Protein AF-A0A8T4J1K3-F1 (afdb_monomer_lite)

Secondary structure (DSSP, 8-state):
-----------SSS-TTSPPTT-TTSS-EEEEE-TTS-EEEEETTSPPPTTPEEEEEEE-HHHHHHHHHHT-

Radius of gyration: 12.68 Å; chains: 1; bounding box: 31×28×29 Å

Foldseek 3Di:
DDDDDDDPPDDDDCPLLHQDPPCQFDLFWFWKAAPVGDIDIGGPVDDDDPRIDTDDDSTGSVVNVCVVVVVD

pLDDT: mean 74.95, std 16.91, range [37.38, 90.31]

InterPro domains:
  IPR005153 MbtH-like domain [PF03621] (23-69)
  IPR005153 MbtH-like domain [SM00923] (15-70)
  IPR038020 MbtH-like domain superfamily [SSF160582] (23-70)

Sequence (72 aa):
MTAAYTAFAASSAPAPFEAPEGDPDRESHLVLRAPRGERALWPVFAPVPGGWGTEFGPAAHAACVTHIETSG

Organism: NCBI:txid299421

Structure (mmCIF, N/CA/C/O backbone):
data_AF-A0A8T4J1K3-F1
#
_entry.id   AF-A0A8T4J1K3-F1
#
loop_
_atom_site.group_PDB
_atom_site.id
_atom_site.type_symbol
_atom_site.label_atom_id
_atom_site.label_alt_id
_atom_site.label_comp_id
_atom_site.label_asym_id
_atom_site.label_entity_id
_atom_site.label_seq_id
_atom_site.pdbx_PDB_ins_code
_atom_site.Cartn_x
_atom_site.Cartn_y
_atom_site.Cartn_z
_atom_site.occupancy
_atom_site.B_iso_or_equiv
_atom_site.auth_seq_id
_atom_site.auth_comp_id
_atom_site.auth_asym_id
_atom_site.auth_atom_id
_atom_site.pdbx_PDB_model_num
ATOM 1 N N . MET A 1 1 ? -16.675 -15.072 16.994 1.00 44.03 1 MET A N 1
ATOM 2 C CA . MET A 1 1 ? -15.472 -14.230 17.165 1.00 44.03 1 MET A CA 1
ATOM 3 C C . MET A 1 1 ? -14.356 -14.917 16.394 1.00 44.03 1 MET A C 1
ATOM 5 O O . MET A 1 1 ? -13.796 -15.883 16.885 1.00 44.03 1 MET A O 1
ATOM 9 N N . THR A 1 2 ? -14.150 -14.520 15.142 1.00 38.84 2 THR A N 1
ATOM 10 C CA . THR A 1 2 ? -13.348 -15.238 14.131 1.00 38.84 2 THR A CA 1
ATOM 11 C C . THR A 1 2 ? -12.793 -14.147 13.208 1.00 38.84 2 THR A C 1
ATOM 13 O O . THR A 1 2 ? -13.575 -13.291 12.819 1.00 38.84 2 THR A O 1
ATOM 16 N N . ALA A 1 3 ? -11.517 -14.015 12.856 1.00 37.38 3 ALA A N 1
ATOM 17 C CA . ALA A 1 3 ? -10.318 -14.809 13.073 1.00 37.38 3 ALA A CA 1
ATOM 18 C C . ALA A 1 3 ? -9.118 -13.858 13.265 1.00 37.38 3 ALA A C 1
ATOM 20 O O . ALA A 1 3 ? -9.142 -12.712 12.817 1.00 37.38 3 ALA A O 1
ATOM 21 N N . ALA A 1 4 ? -8.065 -14.356 13.910 1.00 52.00 4 ALA A N 1
ATOM 22 C CA . ALA A 1 4 ? -6.735 -13.768 13.851 1.00 52.00 4 ALA A CA 1
ATOM 23 C C . ALA A 1 4 ? -6.257 -13.725 12.389 1.00 52.00 4 ALA A C 1
ATOM 25 O O . ALA A 1 4 ? -6.261 -14.757 11.722 1.00 52.00 4 ALA A O 1
ATOM 26 N N . TYR A 1 5 ? -5.839 -12.557 11.896 1.00 40.94 5 TYR A N 1
ATOM 27 C CA . TYR A 1 5 ? -5.082 -12.454 10.647 1.00 40.94 5 TYR A CA 1
ATOM 28 C C . TYR A 1 5 ? -3.669 -11.990 10.983 1.00 40.94 5 TYR A C 1
ATOM 30 O O . TYR A 1 5 ? -3.348 -10.804 11.023 1.00 40.94 5 TYR A O 1
ATOM 38 N N . THR A 1 6 ? -2.846 -12.970 11.335 1.00 50.00 6 THR A N 1
ATOM 39 C CA . THR A 1 6 ? -1.400 -12.841 11.451 1.00 50.00 6 THR A CA 1
ATOM 40 C C . THR A 1 6 ? -0.824 -12.581 10.065 1.00 50.00 6 THR A C 1
ATOM 42 O O . THR A 1 6 ? -0.977 -13.429 9.195 1.00 50.00 6 THR A O 1
ATOM 45 N N . ALA A 1 7 ? -0.142 -11.449 9.883 1.00 43.44 7 ALA A N 1
ATOM 46 C CA . ALA A 1 7 ? 1.077 -11.342 9.074 1.00 43.44 7 ALA A CA 1
ATOM 47 C C . ALA A 1 7 ? 1.647 -9.914 9.161 1.00 43.44 7 ALA A C 1
ATOM 49 O O . ALA A 1 7 ? 1.670 -9.172 8.187 1.00 43.44 7 ALA A O 1
ATOM 50 N N . PHE A 1 8 ? 2.165 -9.542 10.333 1.00 45.97 8 PHE A N 1
ATOM 51 C CA . PHE A 1 8 ? 3.299 -8.616 10.407 1.00 45.97 8 PHE A CA 1
ATOM 52 C C . PHE A 1 8 ? 4.538 -9.434 9.993 1.00 45.97 8 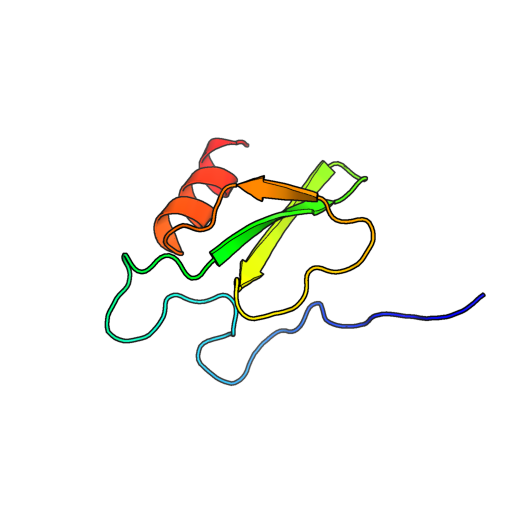PHE A C 1
ATOM 54 O O . PHE A 1 8 ? 5.291 -9.917 10.835 1.00 45.97 8 PHE A O 1
ATOM 61 N N . ALA A 1 9 ? 4.620 -9.808 8.713 1.00 43.81 9 ALA A N 1
ATOM 62 C CA . ALA A 1 9 ? 5.559 -10.822 8.246 1.00 43.81 9 ALA A CA 1
ATOM 63 C C . ALA A 1 9 ? 6.932 -10.198 7.981 1.00 43.81 9 ALA A C 1
ATOM 65 O O . ALA A 1 9 ? 7.166 -9.579 6.946 1.00 43.81 9 ALA A O 1
ATOM 66 N N . ALA A 1 10 ? 7.835 -10.402 8.936 1.00 44.69 10 ALA A N 1
ATOM 67 C CA . ALA A 1 10 ? 9.269 -10.289 8.740 1.00 44.69 10 ALA A CA 1
ATOM 68 C C . ALA A 1 10 ? 9.809 -11.463 7.885 1.00 44.69 10 ALA A C 1
ATOM 70 O O . ALA A 1 10 ? 9.481 -12.616 8.154 1.00 44.69 10 ALA A O 1
ATOM 71 N N . SER A 1 11 ? 10.669 -11.121 6.913 1.00 50.12 11 SER A N 1
ATOM 72 C CA . SER A 1 11 ? 11.804 -11.867 6.320 1.00 50.12 11 SER A CA 1
ATOM 73 C C . SER A 1 11 ? 11.632 -13.275 5.708 1.00 50.12 11 SER A C 1
ATOM 75 O O . SER A 1 11 ? 11.437 -14.243 6.434 1.00 50.12 11 SER A O 1
ATOM 77 N N . SER A 1 12 ? 11.898 -13.407 4.389 1.00 37.66 12 SER A N 1
ATOM 78 C CA . SER A 1 12 ? 12.915 -14.305 3.757 1.00 37.66 12 SER A CA 1
ATOM 79 C C . SER A 1 12 ? 12.667 -14.493 2.233 1.00 37.66 12 SER A C 1
ATOM 81 O O . SER A 1 12 ? 12.157 -15.510 1.776 1.00 37.66 12 SER A O 1
ATOM 83 N N . ALA A 1 13 ? 12.954 -13.430 1.481 1.00 41.50 13 ALA A N 1
ATOM 84 C CA . ALA A 1 13 ? 13.006 -13.147 0.025 1.00 41.50 13 ALA A CA 1
ATOM 85 C C . ALA A 1 13 ? 13.215 -11.601 -0.041 1.00 41.50 13 ALA A C 1
ATOM 87 O O . ALA A 1 13 ? 13.098 -11.005 1.041 1.00 41.50 13 ALA A O 1
ATOM 88 N N . PRO A 1 14 ? 13.488 -10.886 -1.165 1.00 50.84 14 PRO A N 1
ATOM 89 C CA . PRO A 1 14 ? 13.181 -9.449 -1.137 1.00 50.84 14 PRO A CA 1
ATOM 90 C C . PRO A 1 14 ? 11.729 -9.358 -0.672 1.00 50.84 14 PRO A C 1
ATOM 92 O O . PRO A 1 14 ? 10.862 -10.063 -1.207 1.00 50.84 14 PRO A O 1
ATOM 95 N N . ALA A 1 15 ? 11.504 -8.687 0.459 1.00 56.75 15 ALA A N 1
ATOM 96 C CA . ALA A 1 15 ? 10.216 -8.792 1.122 1.00 56.75 15 ALA A CA 1
ATOM 97 C C . ALA A 1 15 ? 9.148 -8.341 0.112 1.00 56.75 15 ALA A C 1
ATOM 99 O O . ALA A 1 15 ? 9.425 -7.464 -0.702 1.00 56.75 15 ALA A O 1
ATOM 100 N N . PRO A 1 16 ? 7.918 -8.878 0.131 1.00 63.09 16 PRO A N 1
ATOM 101 C CA . PRO A 1 16 ? 6.861 -8.432 -0.785 1.00 63.09 16 PRO A CA 1
ATOM 102 C C . PRO A 1 16 ? 6.529 -6.930 -0.652 1.00 63.09 16 PRO A C 1
ATOM 104 O O . PRO A 1 16 ? 5.701 -6.417 -1.394 1.00 63.09 16 PRO A O 1
ATOM 107 N N . PHE A 1 17 ? 7.158 -6.255 0.311 1.00 65.50 17 PHE A N 1
ATOM 108 C CA . PHE A 1 17 ? 7.091 -4.838 0.623 1.00 65.50 17 PHE A CA 1
ATOM 109 C C . PHE A 1 17 ? 8.332 -4.060 0.156 1.00 65.50 17 PHE A C 1
ATOM 111 O O . PHE A 1 17 ? 8.487 -2.918 0.556 1.00 65.50 17 PHE A O 1
ATOM 118 N N . GLU A 1 18 ? 9.249 -4.669 -0.593 1.00 69.62 18 GLU A N 1
ATOM 119 C CA . GLU A 1 18 ? 10.492 -4.052 -1.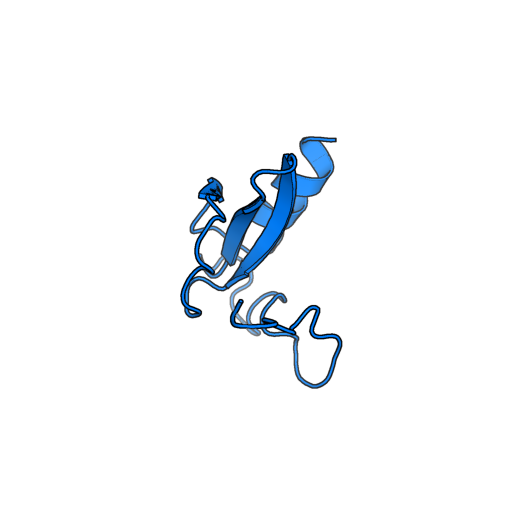057 1.00 69.62 18 GLU A CA 1
ATOM 120 C C . GLU A 1 18 ? 10.426 -3.761 -2.561 1.00 69.62 18 GLU A C 1
ATOM 122 O O . GLU A 1 18 ? 9.631 -4.354 -3.297 1.00 69.62 18 GLU A O 1
ATOM 127 N N . ALA A 1 19 ? 11.238 -2.811 -3.033 1.00 68.75 19 ALA A N 1
ATOM 128 C CA . ALA A 1 19 ? 11.237 -2.420 -4.439 1.00 68.75 19 ALA A CA 1
ATOM 129 C C . ALA A 1 19 ? 11.514 -3.633 -5.354 1.00 68.75 19 ALA A C 1
ATOM 131 O O . ALA A 1 19 ? 12.418 -4.421 -5.063 1.00 68.75 19 ALA A O 1
ATOM 132 N N . PRO A 1 20 ? 10.769 -3.794 -6.465 1.00 70.31 20 PRO A N 1
ATOM 133 C CA . PRO A 1 20 ? 11.010 -4.895 -7.385 1.00 70.31 20 PRO A CA 1
ATOM 134 C C . PRO A 1 20 ? 12.413 -4.785 -7.997 1.00 70.31 20 PRO A C 1
ATOM 136 O O . PRO A 1 20 ? 12.824 -3.714 -8.450 1.00 70.31 20 PRO A O 1
ATOM 139 N N . GLU A 1 21 ? 13.141 -5.903 -8.035 1.00 70.31 21 GLU A N 1
ATOM 140 C CA . GLU A 1 21 ? 14.461 -5.965 -8.666 1.00 70.31 21 GLU A CA 1
ATOM 141 C C . GLU A 1 21 ? 14.349 -5.605 -10.158 1.00 70.31 21 GLU A C 1
ATOM 143 O O . GLU A 1 21 ? 13.622 -6.246 -10.918 1.00 70.31 21 GLU A O 1
ATOM 148 N N . GLY A 1 22 ? 15.062 -4.551 -10.564 1.00 74.56 22 GLY A N 1
ATOM 149 C CA . GLY A 1 22 ? 15.177 -4.095 -11.952 1.00 74.56 22 GLY A CA 1
ATOM 150 C C . GLY A 1 22 ? 14.435 -2.800 -12.286 1.00 74.56 22 GLY A C 1
ATOM 151 O O . GLY A 1 22 ? 14.922 -2.060 -13.135 1.00 74.56 22 GLY A O 1
ATOM 152 N N . ASP A 1 23 ? 13.319 -2.492 -11.617 1.00 80.00 23 ASP A N 1
ATOM 153 C CA . ASP A 1 23 ? 12.479 -1.338 -11.983 1.00 80.00 23 ASP A CA 1
ATOM 154 C C . ASP A 1 23 ? 11.926 -0.615 -10.734 1.00 80.00 23 ASP A C 1
ATOM 156 O O . ASP A 1 23 ? 10.770 -0.808 -10.348 1.00 80.00 23 ASP A O 1
ATOM 160 N N . PRO A 1 24 ? 12.756 0.187 -10.037 1.00 75.69 24 PRO A N 1
ATOM 161 C CA . PRO A 1 24 ? 12.387 0.801 -8.757 1.00 75.69 24 PRO A CA 1
ATOM 162 C C . PRO A 1 24 ? 11.270 1.848 -8.881 1.00 75.69 24 PRO A C 1
ATOM 164 O O . PRO A 1 24 ? 10.563 2.104 -7.904 1.00 75.69 24 PRO A O 1
ATOM 167 N N . ASP A 1 25 ? 11.095 2.423 -10.072 1.00 81.31 25 ASP A N 1
ATOM 168 C CA . ASP A 1 25 ? 10.053 3.401 -10.396 1.00 81.31 25 ASP A CA 1
ATOM 169 C C . ASP A 1 25 ? 8.706 2.745 -10.735 1.00 81.31 25 ASP A C 1
ATOM 171 O O . ASP A 1 25 ? 7.686 3.4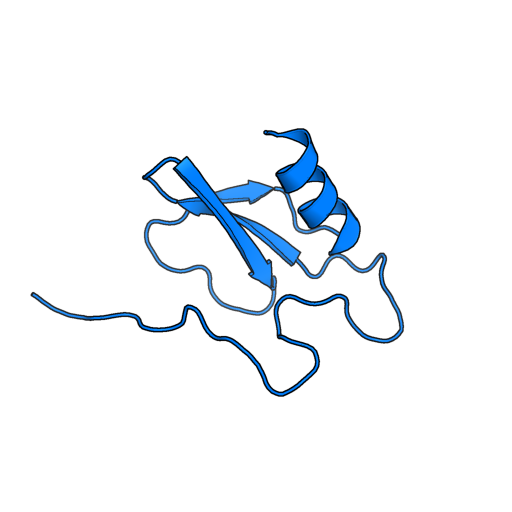28 -10.862 1.00 81.31 25 ASP A O 1
ATOM 175 N N . ARG A 1 26 ? 8.663 1.410 -10.838 1.00 84.62 26 ARG A N 1
ATOM 176 C CA . ARG A 1 26 ? 7.436 0.675 -11.128 1.00 84.62 26 ARG A CA 1
ATOM 177 C C . ARG A 1 26 ? 6.400 0.865 -10.026 1.00 84.62 26 ARG A C 1
ATOM 179 O O . ARG A 1 26 ? 6.632 0.548 -8.855 1.00 84.62 26 ARG A O 1
ATOM 186 N N . GLU A 1 27 ? 5.197 1.230 -10.453 1.00 85.81 27 GLU A N 1
ATOM 187 C CA . GLU A 1 27 ? 3.981 1.318 -9.645 1.00 85.81 27 GLU A CA 1
ATOM 188 C C . GLU A 1 27 ? 3.587 -0.060 -9.084 1.00 85.81 27 GLU A C 1
ATOM 190 O O . GLU A 1 27 ? 2.840 -0.831 -9.688 1.00 85.81 27 GLU A O 1
ATOM 195 N N . SER A 1 28 ? 4.160 -0.417 -7.940 1.00 85.25 28 SER A N 1
ATOM 196 C CA . SER A 1 28 ? 4.085 -1.765 -7.361 1.00 85.25 28 SER A CA 1
ATOM 197 C C . SER A 1 28 ? 3.548 -1.768 -5.932 1.00 85.25 28 SER A C 1
ATOM 199 O O . SER A 1 28 ? 3.201 -2.830 -5.413 1.00 85.25 28 SER A O 1
ATOM 201 N N . HIS A 1 29 ? 3.432 -0.594 -5.310 1.00 88.31 29 HIS A N 1
ATOM 202 C CA . HIS A 1 29 ? 3.091 -0.442 -3.902 1.00 88.31 29 HIS A CA 1
ATOM 203 C C . HIS A 1 29 ? 1.969 0.578 -3.681 1.00 88.31 29 HIS A C 1
ATOM 205 O O . HIS A 1 29 ? 1.699 1.451 -4.506 1.00 88.31 29 HIS A O 1
ATOM 211 N N . LEU A 1 30 ? 1.309 0.432 -2.541 1.00 89.75 30 LEU A N 1
ATOM 212 C CA . LEU A 1 30 ? 0.245 1.257 -1.994 1.00 89.75 30 LEU A CA 1
ATOM 213 C C . LEU A 1 30 ? 0.616 1.601 -0.554 1.00 89.75 30 LEU A C 1
ATOM 215 O O . LEU A 1 30 ? 1.252 0.809 0.142 1.00 89.75 30 LEU A O 1
ATOM 219 N N . VAL A 1 31 ? 0.156 2.747 -0.076 1.00 89.75 31 VAL A N 1
ATOM 220 C CA . VAL A 1 31 ? 0.116 3.049 1.353 1.00 89.75 31 VAL A CA 1
ATOM 221 C C . VAL A 1 31 ? -1.306 2.817 1.819 1.00 89.75 31 VAL A C 1
ATOM 223 O O . VAL A 1 31 ? -2.249 3.453 1.341 1.00 89.75 31 VAL A O 1
ATOM 226 N N . LEU A 1 32 ? -1.463 1.888 2.751 1.00 90.19 32 LEU A N 1
ATOM 227 C CA . LEU A 1 32 ? -2.720 1.653 3.432 1.00 90.19 32 LEU A CA 1
ATOM 228 C C . LEU A 1 32 ? -2.741 2.408 4.755 1.00 90.19 32 LEU A C 1
ATOM 230 O O . LEU A 1 32 ? -1.742 2.459 5.469 1.00 90.19 32 LEU A O 1
ATOM 234 N N . ARG A 1 33 ? -3.912 2.925 5.107 1.00 90.19 33 ARG A N 1
ATOM 235 C CA . ARG A 1 33 ? -4.214 3.543 6.388 1.00 90.19 33 ARG A CA 1
ATOM 236 C C . ARG A 1 33 ? -5.143 2.646 7.192 1.00 90.19 33 ARG A C 1
ATOM 238 O O . ARG A 1 33 ? -6.259 2.329 6.773 1.00 90.19 33 ARG A O 1
ATOM 245 N N . ALA A 1 34 ? -4.680 2.269 8.373 1.00 85.69 34 ALA A N 1
ATOM 246 C CA . ALA A 1 34 ? -5.480 1.603 9.377 1.00 85.69 34 ALA A CA 1
ATOM 247 C C . ALA A 1 34 ? -6.565 2.556 9.901 1.00 85.69 34 ALA A C 1
ATOM 249 O O . ALA A 1 34 ? -6.339 3.765 10.007 1.00 85.69 34 ALA A O 1
ATOM 250 N N . PRO A 1 35 ? -7.702 2.029 10.377 1.00 81.75 35 PRO A N 1
ATOM 251 C CA . PRO A 1 35 ? -8.744 2.844 11.001 1.00 81.75 35 PRO A CA 1
ATOM 252 C C . PRO A 1 35 ? -8.271 3.497 12.312 1.00 81.75 35 PRO A C 1
ATOM 254 O O . PRO A 1 35 ? -8.884 4.444 12.791 1.00 81.75 35 PRO A O 1
ATOM 257 N N . ARG A 1 36 ? -7.161 3.010 12.884 1.00 83.06 36 ARG A N 1
ATOM 258 C CA . ARG A 1 36 ? -6.474 3.597 14.045 1.00 83.06 36 ARG A CA 1
ATOM 259 C C . ARG A 1 36 ? -5.515 4.738 13.678 1.00 83.06 36 ARG A C 1
ATOM 261 O O . ARG A 1 36 ? -4.936 5.339 14.573 1.00 83.06 36 ARG A O 1
ATOM 268 N N . GLY A 1 37 ? -5.336 5.030 12.388 1.00 83.88 37 GLY A N 1
ATOM 269 C CA . GLY A 1 37 ? -4.451 6.082 11.880 1.00 83.88 37 GLY A CA 1
ATOM 270 C C . GLY A 1 37 ? -3.044 5.618 11.493 1.00 83.88 37 GLY A C 1
ATOM 271 O O . GLY A 1 37 ? -2.317 6.394 10.878 1.00 83.88 37 GLY A O 1
ATOM 272 N N . GLU A 1 38 ? -2.673 4.372 11.793 1.00 84.88 38 GLU A N 1
ATOM 273 C CA . GLU A 1 38 ? -1.394 3.774 11.387 1.00 84.88 38 GLU A CA 1
ATOM 274 C C . GLU A 1 38 ? -1.299 3.633 9.861 1.00 84.88 38 GLU A C 1
ATOM 276 O O . GLU A 1 38 ? -2.310 3.414 9.193 1.00 84.88 38 GLU A O 1
ATOM 281 N N . ARG A 1 39 ? -0.089 3.739 9.308 1.00 85.38 39 ARG A N 1
ATOM 282 C CA . ARG A 1 39 ? 0.178 3.564 7.875 1.00 85.38 39 ARG A CA 1
ATOM 283 C C . ARG A 1 39 ? 1.014 2.309 7.655 1.00 85.38 39 ARG A C 1
ATOM 285 O O . ARG A 1 39 ? 1.951 2.067 8.411 1.00 85.38 39 ARG A O 1
ATOM 292 N N . ALA A 1 40 ? 0.693 1.535 6.626 1.00 83.62 40 ALA A N 1
ATOM 293 C CA . ALA A 1 40 ? 1.446 0.347 6.237 1.00 83.62 40 ALA A CA 1
ATOM 294 C C . ALA A 1 40 ? 1.689 0.338 4.729 1.00 83.62 40 ALA A C 1
ATOM 296 O O . ALA A 1 40 ? 0.792 0.645 3.943 1.00 83.62 40 ALA A O 1
ATOM 297 N N . LEU A 1 41 ? 2.902 -0.039 4.333 1.00 86.19 41 LEU A N 1
ATOM 298 C CA . LEU A 1 41 ? 3.222 -0.287 2.937 1.00 86.19 41 LEU A CA 1
ATOM 299 C C . LEU A 1 41 ? 2.585 -1.609 2.496 1.00 86.19 41 LEU A C 1
ATOM 301 O O . LEU A 1 41 ? 2.665 -2.609 3.212 1.00 86.19 41 LEU A O 1
ATOM 305 N N . TRP A 1 42 ? 1.962 -1.621 1.323 1.00 87.00 42 TRP A N 1
ATOM 306 C CA . TRP A 1 42 ? 1.251 -2.784 0.817 1.00 87.00 42 TRP A CA 1
ATOM 307 C C . TRP A 1 42 ? 1.489 -2.992 -0.678 1.00 87.00 42 TRP A C 1
ATOM 309 O O . TRP A 1 42 ? 1.342 -2.047 -1.448 1.00 87.00 42 TRP A O 1
ATOM 319 N N . PRO A 1 43 ? 1.823 -4.204 -1.133 1.00 84.81 43 PRO A N 1
ATOM 320 C CA . PRO A 1 43 ? 1.980 -4.469 -2.556 1.00 84.81 43 PRO A CA 1
ATOM 321 C C . PRO A 1 43 ? 0.640 -4.467 -3.304 1.00 84.81 43 PRO A C 1
ATOM 323 O O . PRO A 1 43 ? -0.345 -5.036 -2.835 1.00 84.81 43 PRO A O 1
ATOM 326 N N . VAL A 1 44 ? 0.618 -3.916 -4.523 1.00 84.81 44 VAL A N 1
ATOM 327 C CA . VAL A 1 44 ? -0.592 -3.858 -5.377 1.00 84.81 44 VAL A CA 1
ATOM 328 C C . VAL A 1 44 ? -1.098 -5.237 -5.810 1.00 84.81 44 VAL A C 1
ATOM 330 O O . VAL A 1 44 ? -2.268 -5.387 -6.149 1.00 84.81 44 VAL A O 1
ATOM 333 N N . PHE A 1 45 ? -0.225 -6.249 -5.825 1.00 81.38 45 PHE A N 1
ATOM 334 C CA . PHE A 1 45 ? -0.582 -7.611 -6.226 1.00 81.38 45 PHE A CA 1
ATOM 335 C C . PHE A 1 45 ? -1.284 -8.401 -5.112 1.00 81.38 45 PHE A C 1
ATOM 337 O O . PHE A 1 45 ? -1.867 -9.450 -5.388 1.00 81.38 45 PHE A O 1
ATOM 344 N N . ALA A 1 46 ? -1.214 -7.936 -3.859 1.00 81.12 46 ALA A N 1
ATOM 345 C CA . ALA A 1 46 ? -1.841 -8.603 -2.727 1.00 81.12 46 ALA A CA 1
ATOM 346 C C . ALA A 1 46 ? -3.209 -7.975 -2.418 1.00 81.12 46 ALA A C 1
ATOM 348 O O . ALA A 1 46 ? -3.334 -6.748 -2.391 1.00 81.12 46 ALA A O 1
ATOM 349 N N . PRO A 1 47 ? -4.240 -8.784 -2.119 1.00 80.25 47 PRO A N 1
ATOM 350 C CA . PRO A 1 47 ? -5.547 -8.257 -1.748 1.00 80.25 47 PRO A CA 1
ATOM 351 C C . PRO A 1 47 ? -5.450 -7.425 -0.463 1.00 80.25 47 PRO A C 1
ATOM 353 O O . PRO A 1 47 ? -4.834 -7.844 0.517 1.00 80.25 47 PRO A O 1
ATOM 356 N N . VAL A 1 48 ? -6.069 -6.243 -0.472 1.00 82.44 48 VAL A N 1
ATOM 357 C CA . VAL A 1 48 ? -6.085 -5.328 0.678 1.00 82.44 48 VAL A CA 1
ATOM 358 C C . VAL A 1 48 ? -6.906 -5.943 1.821 1.00 82.44 48 VAL A C 1
ATOM 360 O O . VAL A 1 48 ? -8.036 -6.386 1.588 1.00 82.44 48 VAL A O 1
ATOM 363 N N . PRO A 1 49 ? -6.382 -5.979 3.060 1.00 78.88 49 PRO A N 1
ATOM 364 C CA . PRO A 1 49 ? -7.116 -6.503 4.202 1.00 78.88 49 PRO A CA 1
ATOM 365 C C . PRO A 1 49 ? -8.340 -5.637 4.526 1.00 78.88 49 PRO A C 1
ATOM 367 O O . PRO A 1 49 ? -8.290 -4.406 4.511 1.00 78.88 49 PRO A O 1
ATOM 370 N N . GLY A 1 50 ? -9.454 -6.290 4.865 1.00 81.88 50 GLY A N 1
ATOM 371 C CA . GLY A 1 50 ? -10.699 -5.607 5.213 1.00 81.88 50 GLY A CA 1
ATOM 372 C C . GLY A 1 50 ? -10.527 -4.654 6.399 1.00 81.88 50 GLY A C 1
ATOM 373 O O . GLY A 1 50 ? -9.948 -5.014 7.423 1.00 81.88 50 GLY A O 1
ATOM 374 N N . GLY A 1 51 ? -11.045 -3.434 6.259 1.00 82.75 51 GLY A N 1
ATOM 375 C CA . GLY A 1 51 ? -10.957 -2.384 7.277 1.00 82.75 51 GLY A CA 1
ATOM 376 C C . GLY A 1 51 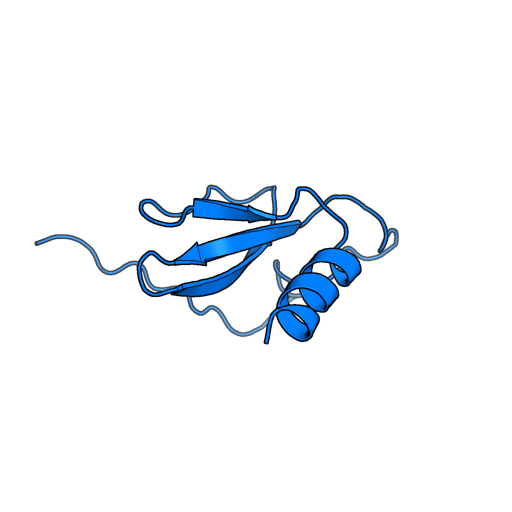? -9.765 -1.438 7.120 1.00 82.75 51 GLY A C 1
ATOM 377 O O . GLY A 1 51 ? -9.754 -0.407 7.784 1.00 82.75 51 GLY A O 1
ATOM 378 N N . TRP A 1 52 ? -8.811 -1.734 6.236 1.00 86.69 52 TRP A N 1
ATOM 379 C CA . TRP A 1 52 ? -7.765 -0.792 5.834 1.00 86.69 52 TRP A CA 1
ATOM 380 C C . TRP A 1 52 ? -8.209 -0.010 4.597 1.00 86.69 52 TRP A C 1
ATOM 382 O O . TRP A 1 52 ? -8.812 -0.573 3.683 1.00 86.69 52 TRP A O 1
ATOM 392 N N . GLY A 1 53 ? -7.930 1.292 4.576 1.00 89.62 53 GLY A N 1
ATOM 393 C CA . GLY A 1 53 ? -8.207 2.158 3.429 1.00 89.62 53 GLY A CA 1
ATOM 394 C C . GLY A 1 53 ? -6.939 2.432 2.633 1.00 89.62 53 GLY A C 1
ATOM 395 O O . GLY A 1 53 ? -5.878 2.610 3.218 1.00 89.62 53 GLY A O 1
ATOM 396 N N . THR A 1 54 ? -7.025 2.495 1.309 1.00 90.19 54 THR A N 1
ATOM 397 C CA . THR A 1 54 ? -5.907 2.968 0.483 1.00 90.19 54 THR A CA 1
ATOM 398 C C . THR A 1 54 ? -5.786 4.484 0.619 1.00 90.19 54 THR A C 1
ATOM 400 O O . THR A 1 54 ? -6.733 5.205 0.317 1.00 90.19 54 THR A O 1
ATOM 403 N N . GLU A 1 55 ? -4.640 4.962 1.100 1.00 89.81 55 GLU A N 1
ATOM 404 C CA . GLU A 1 55 ? -4.340 6.391 1.249 1.00 89.81 55 GLU A CA 1
ATOM 405 C C . GLU A 1 55 ? -3.538 6.929 0.061 1.00 89.81 55 GLU A C 1
ATOM 407 O O . GLU A 1 55 ? -3.833 8.015 -0.431 1.00 89.81 55 GLU A O 1
ATOM 412 N N . PHE A 1 56 ? -2.543 6.170 -0.409 1.00 89.06 56 PHE A N 1
ATOM 413 C CA . PHE A 1 56 ? -1.636 6.599 -1.475 1.00 89.06 56 PHE A CA 1
ATOM 414 C C . PHE A 1 56 ? -1.267 5.440 -2.410 1.00 89.06 56 PHE A C 1
ATOM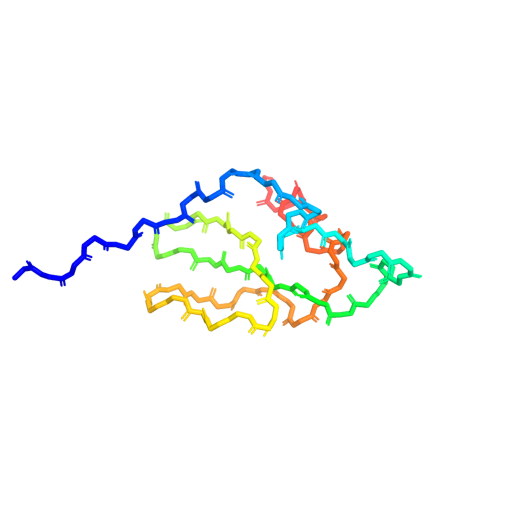 416 O O . PHE A 1 56 ? -1.194 4.287 -1.984 1.00 89.06 56 PHE A O 1
ATOM 423 N N . GLY A 1 57 ? -1.007 5.754 -3.679 1.00 85.31 57 GLY A N 1
ATOM 424 C CA . GLY A 1 57 ? -0.677 4.796 -4.738 1.00 85.31 57 GLY A CA 1
ATOM 425 C C . GLY A 1 57 ? -1.880 4.353 -5.596 1.00 85.31 57 GLY A C 1
ATOM 426 O O . GLY A 1 57 ? -2.991 4.847 -5.386 1.00 85.31 57 GLY A O 1
ATOM 427 N N . PRO A 1 58 ? -1.683 3.434 -6.567 1.00 89.88 58 PRO A N 1
ATOM 428 C CA . PRO A 1 58 ? -0.446 2.693 -6.858 1.00 89.88 58 PRO A CA 1
ATOM 429 C C . PRO A 1 58 ? 0.719 3.612 -7.241 1.00 89.88 58 PRO A C 1
ATOM 431 O O . PRO A 1 58 ? 0.536 4.582 -7.965 1.00 89.88 58 PRO A O 1
ATOM 434 N N . ALA A 1 59 ? 1.902 3.357 -6.677 1.00 90.31 59 ALA A N 1
ATOM 435 C CA . ALA A 1 59 ? 3.110 4.149 -6.907 1.00 90.31 59 ALA A CA 1
ATOM 436 C C . ALA A 1 59 ? 4.384 3.315 -6.687 1.00 90.31 59 ALA A C 1
ATOM 438 O O . ALA A 1 59 ? 4.338 2.163 -6.238 1.00 90.31 59 ALA A O 1
ATOM 439 N N . ALA A 1 60 ? 5.534 3.895 -7.035 1.00 89.19 60 ALA A N 1
ATOM 440 C CA . ALA A 1 60 ? 6.845 3.324 -6.753 1.00 89.19 60 ALA A CA 1
ATOM 441 C C . ALA A 1 60 ? 7.048 3.103 -5.245 1.00 89.19 60 ALA A C 1
ATOM 443 O O . ALA A 1 60 ? 6.558 3.884 -4.421 1.00 89.19 60 ALA A O 1
ATOM 444 N N . HIS A 1 61 ? 7.825 2.076 -4.882 1.00 86.44 61 HIS A N 1
ATOM 445 C CA . HIS A 1 61 ? 8.184 1.796 -3.486 1.00 86.44 61 HIS A CA 1
ATOM 446 C C . HIS A 1 61 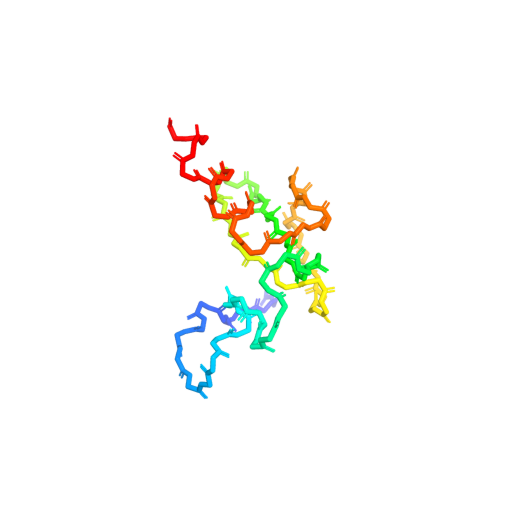? 8.779 3.040 -2.809 1.00 86.44 61 HIS A C 1
ATOM 448 O O . HIS A 1 61 ? 8.321 3.453 -1.746 1.00 86.44 61 HIS A O 1
ATOM 454 N N . ALA A 1 62 ? 9.744 3.690 -3.472 1.00 87.44 62 ALA A N 1
ATOM 455 C CA . ALA A 1 62 ? 10.393 4.896 -2.966 1.00 87.44 62 ALA A CA 1
ATOM 456 C C . ALA A 1 62 ? 9.392 6.035 -2.710 1.00 87.44 62 ALA A C 1
ATOM 458 O O . ALA A 1 62 ? 9.435 6.653 -1.651 1.00 87.44 62 ALA A O 1
ATOM 459 N N . ALA A 1 63 ? 8.442 6.261 -3.624 1.00 89.31 63 ALA A N 1
ATOM 460 C CA . ALA A 1 63 ? 7.415 7.289 -3.463 1.00 89.31 63 ALA A CA 1
ATOM 461 C C . ALA A 1 63 ? 6.494 7.005 -2.265 1.00 89.31 63 ALA A C 1
ATOM 463 O O . ALA A 1 63 ? 6.162 7.918 -1.511 1.00 89.31 63 ALA A O 1
ATOM 464 N N . CYS A 1 64 ? 6.113 5.742 -2.058 1.00 88.06 64 CYS A N 1
ATOM 465 C CA . CYS A 1 64 ? 5.297 5.337 -0.915 1.00 88.06 64 CYS A CA 1
ATOM 466 C C . CYS A 1 64 ? 6.051 5.493 0.417 1.00 88.06 64 CYS A C 1
ATOM 468 O O . CYS A 1 64 ? 5.482 6.003 1.381 1.00 88.06 64 CYS A O 1
ATOM 470 N N . VAL A 1 65 ? 7.334 5.115 0.465 1.00 85.44 65 VAL A N 1
ATOM 471 C CA . VAL A 1 65 ? 8.192 5.324 1.644 1.00 85.44 65 VAL A CA 1
ATOM 472 C C . VAL A 1 65 ? 8.343 6.813 1.938 1.00 85.44 65 VAL A C 1
ATOM 474 O O . VAL A 1 65 ? 8.070 7.241 3.054 1.00 85.44 65 VAL A O 1
ATOM 477 N N . THR A 1 66 ? 8.679 7.631 0.936 1.00 89.31 66 THR A N 1
ATOM 478 C CA . THR A 1 66 ? 8.756 9.089 1.098 1.00 89.31 66 THR A CA 1
ATOM 479 C C . THR A 1 66 ? 7.436 9.666 1.599 1.00 89.31 66 THR A C 1
ATOM 481 O O . THR A 1 66 ? 7.451 10.520 2.480 1.00 89.31 66 THR A O 1
ATOM 484 N N . HIS A 1 67 ? 6.290 9.200 1.097 1.00 87.56 67 HIS A N 1
ATOM 485 C CA . HIS A 1 67 ? 4.986 9.652 1.579 1.00 87.56 67 HIS A CA 1
ATOM 486 C C . HIS A 1 67 ? 4.780 9.351 3.072 1.00 87.56 67 HIS A C 1
ATOM 488 O O . HIS A 1 67 ? 4.300 10.213 3.805 1.00 87.56 67 HIS A O 1
ATOM 494 N N . ILE A 1 68 ? 5.180 8.167 3.546 1.00 84.75 68 ILE A N 1
ATOM 495 C CA . ILE A 1 68 ? 5.090 7.796 4.967 1.00 84.75 68 ILE A CA 1
ATOM 496 C C . ILE A 1 68 ? 6.028 8.662 5.823 1.00 84.75 68 ILE A C 1
ATOM 498 O O . ILE A 1 68 ? 5.573 9.222 6.819 1.00 84.75 68 ILE A O 1
ATOM 502 N N . GLU A 1 69 ? 7.288 8.817 5.407 1.00 86.19 69 GLU A N 1
ATOM 503 C CA . GLU A 1 69 ? 8.322 9.589 6.120 1.00 86.19 69 GLU A CA 1
ATOM 504 C C . GLU A 1 69 ? 8.001 11.093 6.183 1.00 86.19 69 GLU A C 1
ATOM 506 O O . GLU A 1 69 ? 8.248 11.750 7.189 1.00 86.19 69 GLU A O 1
ATOM 511 N N . THR A 1 70 ? 7.426 11.654 5.115 1.00 86.44 70 THR A N 1
ATOM 512 C CA . THR A 1 70 ? 7.069 13.086 5.038 1.00 86.44 70 THR A CA 1
ATOM 513 C C . THR A 1 70 ? 5.750 13.429 5.720 1.00 86.44 70 THR A C 1
ATOM 515 O O . THR A 1 70 ? 5.503 14.597 6.010 1.00 86.44 70 THR A O 1
ATOM 518 N N . SER A 1 71 ? 4.897 12.437 5.980 1.00 70.12 71 SER A N 1
ATOM 519 C CA . SER A 1 71 ? 3.593 12.632 6.627 1.00 70.12 71 SER A CA 1
ATOM 520 C C . SER A 1 71 ? 3.633 12.443 8.153 1.00 70.12 71 SER A C 1
ATOM 522 O O . SER A 1 71 ? 2.586 12.144 8.753 1.00 70.12 71 SER A O 1
ATOM 524 N N . GLY A 1 72 ? 4.830 12.529 8.743 1.00 54.69 72 GLY A N 1
ATOM 525 C CA . GLY A 1 72 ? 5.112 12.473 10.180 1.00 54.69 72 GLY A CA 1
ATOM 526 C C . GLY A 1 72 ? 5.123 13.841 10.846 1.00 54.69 72 GLY A C 1
ATOM 527 O O . GLY A 1 72 ? 5.537 14.821 10.189 1.00 54.69 72 GLY A O 1
#